Protein AF-A0A918DVA5-F1 (afdb_monomer)

pLDDT: mean 73.38, std 20.88, range [35.16, 95.56]

Organism: NCBI:txid2045107

Mean predicted aligned error: 17.47 Å

Nearest PDB structures (foldseek):
  6opm-assembly1_C  TM=5.217E-01  e=5.733E+00  Methanosarcina mazei

Structure (mmCIF, N/CA/C/O backbone):
data_AF-A0A918DVA5-F1
#
_entry.id   AF-A0A918DVA5-F1
#
loop_
_atom_site.group_PDB
_atom_site.id
_atom_site.type_symbol
_atom_site.label_atom_id
_atom_site.label_alt_id
_atom_site.label_comp_id
_atom_site.label_asym_id
_atom_site.label_entity_id
_atom_site.label_seq_id
_atom_site.pdbx_PDB_ins_code
_atom_site.Cartn_x
_atom_site.Cartn_y
_atom_site.Cartn_z
_atom_site.occupancy
_atom_site.B_iso_or_equiv
_atom_site.auth_seq_id
_atom_site.auth_comp_id
_atom_site.auth_asym_id
_atom_site.auth_atom_id
_atom_site.pdbx_PDB_model_num
ATOM 1 N N . MET A 1 1 ? 24.672 -4.400 91.105 1.00 39.88 1 MET A N 1
ATOM 2 C CA . MET A 1 1 ? 25.613 -4.575 89.976 1.00 39.88 1 MET A CA 1
ATOM 3 C C . MET A 1 1 ? 25.399 -3.419 89.006 1.00 39.88 1 MET A C 1
ATOM 5 O O . MET A 1 1 ? 24.265 -2.976 88.889 1.00 39.88 1 MET A O 1
ATOM 9 N N . SER A 1 2 ? 26.466 -2.919 88.382 1.00 35.88 2 SER A N 1
ATOM 10 C CA . SER A 1 2 ? 26.521 -1.681 87.568 1.00 35.88 2 SER A CA 1
ATOM 11 C C . SER A 1 2 ? 27.388 -1.924 86.314 1.00 35.88 2 SER A C 1
ATOM 13 O O . SER A 1 2 ? 28.020 -2.981 86.267 1.00 35.88 2 SER A O 1
ATOM 15 N N . PRO A 1 3 ? 27.623 -0.929 85.424 1.00 69.75 3 PRO A N 1
ATOM 16 C CA . PRO A 1 3 ? 26.742 0.113 84.878 1.00 69.75 3 PRO A CA 1
ATOM 17 C C . PRO A 1 3 ? 26.352 -0.349 83.438 1.00 69.75 3 PRO A C 1
ATOM 19 O O . PRO A 1 3 ? 25.743 -1.419 83.418 1.00 69.75 3 PRO A O 1
ATOM 22 N N . PRO A 1 4 ? 26.706 0.247 82.258 1.00 56.19 4 PRO A N 1
ATOM 23 C CA . PRO A 1 4 ? 27.008 1.644 81.841 1.00 56.19 4 PRO A CA 1
ATOM 24 C C . PRO A 1 4 ? 25.718 2.476 81.613 1.00 56.19 4 PRO A C 1
ATOM 26 O O . PRO A 1 4 ? 24.633 1.911 81.640 1.00 56.19 4 PRO A O 1
ATOM 29 N N . ASN A 1 5 ? 25.668 3.808 81.442 1.00 49.75 5 ASN A N 1
ATOM 30 C CA . ASN A 1 5 ? 26.626 4.930 81.332 1.00 49.75 5 ASN A CA 1
ATOM 31 C C . ASN A 1 5 ? 27.235 5.265 79.951 1.00 49.75 5 ASN A C 1
ATOM 33 O O . ASN A 1 5 ? 28.294 4.745 79.633 1.00 49.75 5 ASN A O 1
ATOM 37 N N . GLU A 1 6 ? 26.683 6.271 79.256 1.00 44.69 6 GLU A N 1
ATOM 38 C CA . GLU A 1 6 ? 27.450 7.465 78.839 1.00 44.69 6 GLU A CA 1
ATOM 39 C C . GLU A 1 6 ? 26.546 8.714 78.680 1.00 44.69 6 GLU A C 1
ATOM 41 O O . GLU A 1 6 ? 25.502 8.655 78.043 1.00 44.69 6 GLU A O 1
ATOM 46 N N . LYS A 1 7 ? 26.971 9.821 79.321 1.00 41.12 7 LYS A N 1
ATOM 47 C CA . LYS A 1 7 ? 27.119 11.216 78.816 1.00 41.12 7 LYS A CA 1
ATOM 48 C C . LYS A 1 7 ? 26.091 11.754 77.785 1.00 41.12 7 LYS A C 1
ATOM 50 O O . LYS A 1 7 ? 25.838 11.129 76.772 1.00 41.12 7 LYS A O 1
ATOM 55 N N . SER A 1 8 ? 25.614 13.002 77.845 1.00 38.41 8 SER A N 1
ATOM 56 C CA . SER A 1 8 ? 25.914 14.167 78.702 1.00 38.41 8 SER A CA 1
ATOM 57 C C . SER A 1 8 ? 24.923 15.305 78.375 1.00 38.41 8 SER A C 1
ATOM 59 O O . SER A 1 8 ? 24.440 15.372 77.249 1.00 38.41 8 SER A O 1
ATOM 61 N N . GLY A 1 9 ? 24.715 16.256 79.296 1.00 36.16 9 GLY A N 1
ATOM 62 C CA . GLY A 1 9 ? 24.303 17.623 78.936 1.00 36.16 9 GLY A CA 1
ATOM 63 C C . GLY A 1 9 ? 22.843 17.989 79.213 1.00 36.16 9 GLY A C 1
ATOM 64 O O . GLY A 1 9 ? 21.948 17.717 78.420 1.00 36.16 9 GLY A O 1
ATOM 65 N N . SER A 1 10 ? 22.620 18.699 80.318 1.00 41.50 10 SER A N 1
ATOM 66 C CA . SER A 1 10 ? 21.326 19.298 80.672 1.00 41.50 10 SER A CA 1
ATOM 67 C C . SER A 1 10 ? 21.194 20.751 80.191 1.00 41.50 10 SER A C 1
ATOM 69 O O . SER A 1 10 ? 22.190 21.458 80.078 1.00 41.50 10 SER A O 1
ATOM 71 N N . ARG A 1 11 ? 19.930 21.210 80.152 1.00 37.88 11 ARG A N 1
ATOM 72 C CA . ARG A 1 11 ? 19.420 22.596 80.306 1.00 37.88 11 ARG A CA 1
ATOM 73 C C . ARG A 1 11 ? 19.240 23.522 79.082 1.00 37.88 11 ARG A C 1
ATOM 75 O O . ARG A 1 11 ? 20.179 24.088 78.548 1.00 37.88 11 ARG A O 1
ATOM 82 N N . ALA A 1 12 ? 17.955 23.863 78.924 1.00 39.72 12 ALA A N 1
ATOM 83 C CA . ALA A 1 12 ? 17.388 25.221 78.993 1.00 39.72 12 ALA A CA 1
ATOM 84 C C . ALA A 1 12 ? 17.272 26.086 77.717 1.00 39.72 12 ALA A C 1
ATOM 86 O O . ALA A 1 12 ? 18.226 26.671 77.229 1.00 39.72 12 ALA A O 1
ATOM 87 N N . THR A 1 13 ? 16.006 26.266 77.320 1.00 47.16 13 THR A N 1
ATOM 88 C CA . THR A 1 13 ? 15.317 27.566 77.171 1.00 47.16 13 THR A CA 1
ATOM 89 C C . THR A 1 13 ? 16.029 28.700 76.411 1.00 47.16 13 THR A C 1
ATOM 91 O O . THR A 1 13 ? 16.878 29.390 76.965 1.00 47.16 13 THR A O 1
ATOM 94 N N . GLY A 1 14 ? 15.548 29.027 75.204 1.00 35.16 14 GLY A N 1
ATOM 95 C CA . GLY A 1 14 ? 15.946 30.243 74.478 1.00 35.16 14 GLY A CA 1
ATOM 96 C C . GLY A 1 14 ? 14.986 30.612 73.339 1.00 35.16 14 GLY A C 1
ATOM 97 O O . GLY A 1 14 ? 14.641 29.773 72.514 1.00 35.16 14 GLY A O 1
ATOM 98 N N . ASN A 1 15 ? 14.528 31.866 73.303 1.00 42.25 15 ASN A N 1
ATOM 99 C CA . ASN A 1 15 ? 13.572 32.389 72.317 1.00 42.25 15 ASN A CA 1
ATOM 100 C C . ASN A 1 15 ? 14.265 32.923 71.046 1.00 42.25 15 ASN A C 1
ATOM 102 O O . ASN A 1 15 ? 15.000 33.896 71.171 1.00 42.25 15 ASN A O 1
ATOM 106 N N . ARG A 1 16 ? 13.827 32.456 69.857 1.00 44.25 16 ARG A N 1
ATOM 107 C CA . ARG A 1 16 ? 13.766 33.208 68.566 1.00 44.25 16 ARG A CA 1
ATOM 108 C C . ARG A 1 16 ? 15.112 33.737 67.975 1.00 44.25 16 ARG A C 1
ATOM 110 O O . ARG A 1 16 ? 16.127 33.706 68.654 1.00 44.25 16 ARG A O 1
ATOM 117 N N . PRO A 1 17 ? 15.145 34.311 66.746 1.00 48.88 17 PRO A N 1
ATOM 118 C CA . PRO A 1 17 ? 14.305 34.095 65.556 1.00 48.88 17 PRO A CA 1
ATOM 119 C C . PRO A 1 17 ? 15.098 33.767 64.257 1.00 48.88 17 PRO A C 1
ATOM 121 O O . PRO A 1 17 ? 16.253 34.130 64.096 1.00 48.88 17 PRO A O 1
ATOM 124 N N . ASN A 1 18 ? 14.380 33.213 63.273 1.00 49.50 18 ASN A N 1
ATOM 125 C CA . ASN A 1 18 ? 14.546 33.418 61.822 1.00 49.50 18 ASN A CA 1
ATOM 126 C C . ASN A 1 18 ? 15.961 33.322 61.191 1.00 49.50 18 ASN A C 1
ATOM 128 O O . ASN A 1 18 ? 16.661 34.319 61.021 1.00 49.50 18 ASN A O 1
ATOM 132 N N . THR A 1 19 ? 16.298 32.147 60.655 1.00 46.25 19 THR A N 1
ATOM 133 C CA . THR A 1 19 ? 17.230 32.025 59.518 1.00 46.25 19 THR A CA 1
ATOM 134 C C . THR A 1 19 ? 16.711 30.951 58.565 1.00 46.25 19 THR A C 1
ATOM 136 O O . THR A 1 19 ? 16.528 29.799 58.950 1.00 46.25 19 THR A O 1
ATOM 139 N N . GLN A 1 20 ? 16.427 31.332 57.320 1.00 55.75 20 GLN A N 1
ATOM 140 C CA . GLN A 1 20 ? 16.070 30.387 56.265 1.00 55.75 20 GLN A CA 1
ATOM 141 C C . GLN A 1 20 ? 17.334 29.664 55.792 1.00 55.75 20 GLN A C 1
ATOM 143 O O . GLN A 1 20 ? 18.224 30.330 55.271 1.00 55.75 20 GLN A O 1
ATOM 148 N N . GLN A 1 21 ? 17.392 28.332 55.870 1.00 50.00 21 GLN A N 1
ATOM 149 C CA . GLN A 1 21 ? 18.179 27.528 54.925 1.00 50.00 21 GLN A CA 1
ATOM 150 C C . GLN A 1 21 ? 17.689 26.076 54.902 1.00 50.00 21 GLN A C 1
ATOM 152 O O . GLN A 1 21 ? 17.593 25.405 55.923 1.00 50.00 21 GLN A O 1
ATOM 157 N N . GLY A 1 22 ? 17.245 25.661 53.716 1.00 47.75 22 GLY A N 1
ATOM 158 C CA . GLY A 1 22 ? 16.262 24.601 53.542 1.00 47.75 22 GLY A CA 1
ATOM 159 C C . GLY A 1 22 ? 16.737 23.157 53.685 1.00 47.75 22 GLY A C 1
ATOM 160 O O . GLY A 1 22 ? 17.874 22.809 53.387 1.00 47.75 22 GLY A O 1
ATOM 161 N N . VAL A 1 23 ? 15.755 22.305 53.981 1.00 46.59 23 VAL A N 1
ATOM 162 C CA . VAL A 1 23 ? 15.714 20.898 53.569 1.00 46.59 23 VAL A CA 1
ATOM 163 C C . VAL A 1 23 ? 14.332 20.658 52.966 1.00 46.59 23 VAL A C 1
ATOM 165 O O . VAL A 1 23 ? 13.378 20.304 53.652 1.00 46.59 23 VAL A O 1
ATOM 168 N N . ASN A 1 24 ? 14.202 20.928 51.669 1.00 46.69 24 ASN A N 1
ATOM 169 C CA . ASN A 1 24 ? 12.999 20.598 50.909 1.00 46.69 24 ASN A CA 1
ATOM 170 C C . ASN A 1 24 ? 13.147 19.159 50.384 1.00 46.69 24 ASN A C 1
ATOM 172 O O . ASN A 1 24 ? 13.253 18.946 49.177 1.00 46.69 24 ASN A O 1
ATOM 176 N N . ASP A 1 25 ? 13.183 18.177 51.294 1.00 49.78 25 ASP A N 1
ATOM 177 C CA . ASP A 1 25 ? 13.157 16.745 50.951 1.00 49.78 25 ASP A CA 1
ATOM 178 C C . ASP A 1 25 ? 11.745 16.331 50.510 1.00 49.78 25 ASP A C 1
ATOM 180 O O . ASP A 1 25 ? 11.053 15.495 51.093 1.00 49.78 25 ASP A O 1
ATOM 184 N N . THR A 1 26 ? 11.305 16.942 49.411 1.00 52.91 26 THR A N 1
ATOM 185 C CA . THR A 1 26 ? 10.249 16.379 48.583 1.00 52.91 26 THR A CA 1
ATOM 186 C C . THR A 1 26 ? 10.824 15.132 47.934 1.00 52.91 26 THR A C 1
ATOM 188 O O . THR A 1 26 ? 11.561 15.217 46.951 1.00 52.91 26 THR A O 1
ATOM 191 N N . LEU A 1 27 ? 10.481 13.973 48.507 1.00 55.06 27 LEU A N 1
ATOM 192 C CA . LEU A 1 27 ? 10.701 12.644 47.939 1.00 55.06 27 LEU A CA 1
ATOM 193 C C . LEU A 1 27 ? 10.322 12.648 46.453 1.00 55.06 27 LEU A C 1
ATOM 195 O O . LEU A 1 27 ? 9.154 12.508 46.084 1.00 55.06 27 LEU A O 1
ATOM 199 N N . LYS A 1 28 ? 11.328 12.818 45.589 1.00 53.03 28 LYS A N 1
ATOM 200 C CA . LYS A 1 28 ? 11.176 12.712 44.141 1.00 53.03 28 LYS A CA 1
ATOM 201 C C . LYS A 1 28 ? 10.954 11.246 43.812 1.00 53.03 28 LYS A C 1
ATOM 203 O O . LYS A 1 28 ? 11.900 10.518 43.519 1.00 53.03 28 LYS A O 1
ATOM 208 N N . VAL A 1 29 ? 9.689 10.833 43.851 1.00 59.03 29 VAL A N 1
ATOM 209 C CA . VAL A 1 29 ? 9.225 9.615 43.190 1.00 59.03 29 VAL A CA 1
ATOM 210 C C . VAL A 1 29 ? 9.692 9.720 41.743 1.00 59.03 29 VAL A C 1
ATOM 212 O O . VAL A 1 29 ? 9.193 10.550 40.981 1.00 59.03 29 VAL A O 1
ATOM 215 N N . GLN A 1 30 ? 10.712 8.939 41.383 1.00 58.41 30 GLN A N 1
ATOM 216 C CA . GLN A 1 30 ? 11.148 8.875 39.996 1.00 58.41 30 GLN A CA 1
ATOM 217 C C . GLN A 1 30 ? 9.956 8.369 39.180 1.00 58.41 30 GLN A C 1
ATOM 219 O O . GLN A 1 30 ? 9.385 7.342 39.560 1.00 58.41 30 GLN A O 1
ATOM 224 N N . PRO A 1 31 ? 9.562 9.047 38.086 1.00 57.25 31 PRO A N 1
ATOM 225 C CA . PRO A 1 31 ? 8.546 8.508 37.202 1.00 57.25 31 PRO A CA 1
ATOM 226 C C . PRO A 1 31 ? 9.093 7.197 36.650 1.00 57.25 31 PRO A C 1
ATOM 228 O O . PRO A 1 31 ? 10.033 7.191 35.853 1.00 57.25 31 PRO A O 1
ATOM 231 N N . THR A 1 32 ? 8.541 6.081 37.124 1.00 62.62 32 THR A N 1
ATOM 232 C CA . THR A 1 32 ? 8.891 4.761 36.614 1.00 62.62 32 THR A CA 1
ATOM 233 C C . THR A 1 32 ? 8.597 4.791 35.117 1.00 62.62 32 THR A C 1
ATOM 235 O O . THR A 1 32 ? 7.475 5.140 34.743 1.00 62.62 32 THR A O 1
ATOM 238 N N . PRO A 1 33 ? 9.573 4.516 34.234 1.00 58.72 33 PRO A N 1
ATOM 239 C CA . PRO A 1 33 ? 9.293 4.481 32.813 1.00 58.72 33 PRO A CA 1
ATOM 240 C C . PRO A 1 33 ? 8.411 3.262 32.555 1.00 58.72 33 PRO A C 1
ATOM 242 O O . PRO A 1 33 ? 8.920 2.147 32.440 1.00 58.72 33 PRO A O 1
ATOM 245 N N . ASP A 1 34 ? 7.095 3.487 32.490 1.00 56.84 34 ASP A N 1
ATOM 246 C CA . ASP A 1 34 ? 6.117 2.464 32.132 1.00 56.84 34 ASP A CA 1
ATOM 247 C C . ASP A 1 34 ? 6.628 1.703 30.911 1.00 56.84 34 ASP A C 1
ATOM 249 O O . ASP A 1 34 ? 6.975 2.296 29.878 1.00 56.84 34 ASP A O 1
ATOM 253 N N . ALA A 1 35 ? 6.704 0.378 31.041 1.00 54.38 35 ALA A N 1
ATOM 254 C CA . ALA A 1 35 ? 7.176 -0.472 29.968 1.00 54.38 35 ALA A CA 1
ATOM 255 C C . ALA A 1 35 ? 6.305 -0.213 28.731 1.00 54.38 35 ALA A C 1
ATOM 257 O O . ALA A 1 35 ? 5.116 -0.539 28.718 1.00 54.38 35 ALA A O 1
ATOM 258 N N . ARG A 1 36 ? 6.906 0.355 27.672 1.00 57.72 36 ARG A N 1
ATOM 259 C CA . ARG A 1 36 ? 6.244 0.838 26.435 1.00 57.72 36 ARG A CA 1
ATOM 260 C C . ARG A 1 36 ? 5.556 -0.261 25.599 1.00 57.72 36 ARG A C 1
ATOM 262 O O . ARG A 1 36 ? 5.264 -0.058 24.423 1.00 57.72 36 ARG A O 1
ATOM 269 N N . HIS A 1 37 ? 5.347 -1.436 26.180 1.00 52.66 37 HIS A N 1
ATOM 270 C CA . HIS A 1 37 ? 5.039 -2.693 25.514 1.00 52.66 37 HIS A CA 1
ATOM 271 C C . HIS A 1 37 ? 3.754 -3.364 26.026 1.00 52.66 37 HIS A C 1
ATOM 273 O O . HIS A 1 37 ? 3.343 -4.367 25.450 1.00 52.66 37 HIS A O 1
ATOM 279 N N . ALA A 1 38 ? 3.077 -2.806 27.037 1.00 50.78 38 ALA A N 1
ATOM 280 C CA . ALA A 1 38 ? 1.779 -3.301 27.498 1.00 50.78 38 ALA A CA 1
ATOM 281 C C . ALA A 1 38 ? 0.595 -2.539 26.857 1.00 50.78 38 ALA A C 1
ATOM 283 O O . ALA A 1 38 ? 0.502 -1.315 26.925 1.00 50.78 38 ALA A O 1
ATOM 284 N N . ASN A 1 39 ? -0.354 -3.288 26.285 1.00 46.25 39 ASN A N 1
ATOM 285 C CA . ASN A 1 39 ? -1.749 -2.882 26.034 1.00 46.25 39 ASN A CA 1
ATOM 286 C C . ASN A 1 39 ? -2.052 -1.757 25.016 1.00 46.25 39 ASN A C 1
ATOM 288 O O . ASN A 1 39 ? -3.077 -1.086 25.135 1.00 46.25 39 ASN A O 1
ATOM 292 N N . ARG A 1 40 ? -1.257 -1.590 23.946 1.00 50.97 40 ARG A N 1
ATOM 293 C CA . ARG A 1 40 ? -1.682 -0.820 22.746 1.00 50.97 40 ARG A CA 1
ATOM 294 C C . ARG A 1 40 ? -1.478 -1.549 21.412 1.00 50.97 40 ARG A C 1
ATOM 296 O O . ARG A 1 40 ? -1.081 -0.943 20.420 1.00 50.97 40 ARG A O 1
ATOM 303 N N . GLN A 1 41 ? -1.842 -2.832 21.349 1.00 52.09 41 GLN A N 1
ATOM 304 C CA . GLN A 1 41 ? -2.178 -3.481 20.072 1.00 52.09 41 GLN A CA 1
ATOM 305 C C . GLN A 1 41 ? -3.529 -2.960 19.548 1.00 52.09 41 GLN A C 1
ATOM 307 O O . GLN A 1 41 ? -4.522 -3.678 19.483 1.00 52.09 41 GLN A O 1
ATOM 312 N N . THR A 1 42 ? -3.570 -1.691 19.136 1.00 58.16 42 THR A N 1
ATOM 313 C CA . THR A 1 42 ? -4.605 -1.218 18.212 1.00 58.16 42 THR A CA 1
ATOM 314 C C . THR A 1 42 ? -4.262 -1.765 16.831 1.00 58.16 42 THR A C 1
ATOM 316 O O . THR A 1 42 ? -3.600 -1.088 16.041 1.00 58.16 42 THR A O 1
ATOM 319 N N . SER A 1 43 ? -4.648 -3.017 16.574 1.00 77.81 43 SER A N 1
ATOM 320 C CA . SER A 1 43 ? -4.518 -3.638 15.258 1.00 77.81 43 SER A CA 1
ATOM 321 C C . SER A 1 43 ? -5.248 -2.774 14.234 1.00 77.81 43 SER A C 1
ATOM 323 O O . SER A 1 43 ? -6.457 -2.544 14.312 1.00 77.81 43 SER A O 1
ATOM 325 N N . LEU A 1 44 ? -4.489 -2.220 13.290 1.00 87.38 44 LEU A N 1
ATOM 326 C CA . LEU A 1 44 ? -5.076 -1.447 12.210 1.00 87.38 44 LEU A CA 1
ATOM 327 C C . LEU A 1 44 ? -5.870 -2.398 11.302 1.00 87.38 44 LEU A C 1
ATOM 329 O O . LEU A 1 44 ? -5.430 -3.527 11.078 1.00 87.38 44 LEU A O 1
ATOM 333 N N . PRO A 1 45 ? -7.019 -1.972 10.747 1.00 90.25 45 PRO A N 1
ATOM 334 C CA . PRO A 1 45 ? -7.760 -2.813 9.819 1.00 90.25 45 PRO A CA 1
ATOM 335 C C . PRO A 1 45 ? -6.880 -3.136 8.608 1.00 90.25 45 PRO A C 1
ATOM 337 O O . PRO A 1 45 ? -6.283 -2.238 8.005 1.00 90.25 45 PRO A O 1
ATOM 340 N N . ILE A 1 46 ? -6.802 -4.421 8.270 1.00 92.44 46 ILE A N 1
ATOM 341 C CA . ILE A 1 46 ? -6.028 -4.919 7.135 1.00 92.44 46 ILE A CA 1
ATOM 342 C C . ILE A 1 46 ? -6.877 -4.764 5.870 1.00 92.44 46 ILE A C 1
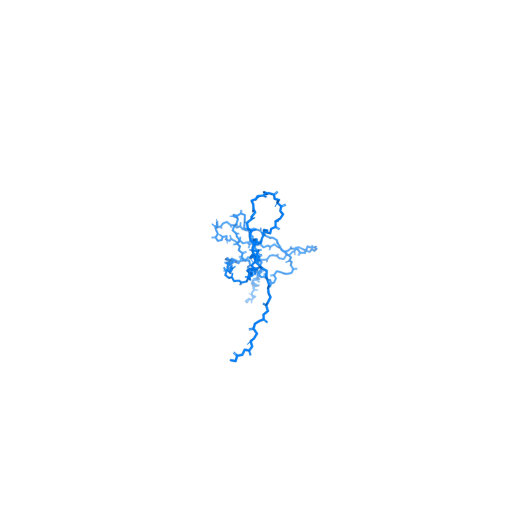ATOM 344 O O . ILE A 1 46 ? -8.004 -5.250 5.801 1.00 92.44 46 ILE A O 1
ATOM 348 N N . VAL A 1 47 ? -6.341 -4.071 4.868 1.00 93.19 47 VAL A N 1
ATOM 349 C CA . VAL A 1 47 ? -7.042 -3.697 3.635 1.00 93.19 47 VAL A CA 1
ATOM 350 C C . VAL A 1 47 ? -6.237 -4.182 2.421 1.00 93.19 47 VAL A C 1
ATOM 352 O O . VAL A 1 47 ? -5.048 -3.873 2.310 1.00 93.19 47 VAL A O 1
ATOM 355 N N . PRO A 1 48 ? -6.837 -4.928 1.478 1.00 92.62 48 PRO A N 1
ATOM 356 C CA . PRO A 1 48 ? -6.142 -5.348 0.267 1.00 92.62 48 PRO A CA 1
ATOM 357 C C . PRO A 1 48 ? -5.874 -4.147 -0.653 1.00 92.62 48 PRO A C 1
ATOM 359 O O . PRO A 1 48 ? -6.746 -3.305 -0.872 1.00 92.62 48 PRO A O 1
ATOM 362 N N . ALA A 1 49 ? -4.671 -4.079 -1.226 1.00 93.25 49 ALA A N 1
ATOM 363 C CA . ALA A 1 49 ? -4.271 -3.033 -2.164 1.00 93.25 49 ALA A CA 1
ATOM 364 C C . ALA A 1 49 ? -3.722 -3.623 -3.465 1.00 93.25 49 ALA A C 1
ATOM 366 O O . ALA A 1 49 ? -2.796 -4.433 -3.457 1.00 93.25 49 ALA A O 1
ATOM 367 N N . LEU A 1 50 ? -4.247 -3.159 -4.596 1.00 93.62 50 LEU A N 1
ATOM 368 C CA . LEU A 1 50 ? -3.717 -3.472 -5.916 1.00 93.62 50 LEU A CA 1
ATOM 369 C C . LEU A 1 50 ? -2.346 -2.832 -6.099 1.00 93.62 50 LEU A C 1
ATOM 371 O O . LEU A 1 50 ? -2.225 -1.607 -6.117 1.00 93.62 50 LEU A O 1
ATOM 375 N N . ALA A 1 51 ? -1.331 -3.671 -6.263 1.00 93.31 51 ALA A N 1
ATOM 376 C CA . ALA A 1 51 ? 0.047 -3.262 -6.455 1.00 93.31 51 ALA A CA 1
ATOM 377 C C . ALA A 1 51 ? 0.417 -3.251 -7.943 1.00 93.31 51 ALA A C 1
ATOM 379 O O . ALA A 1 51 ? 0.42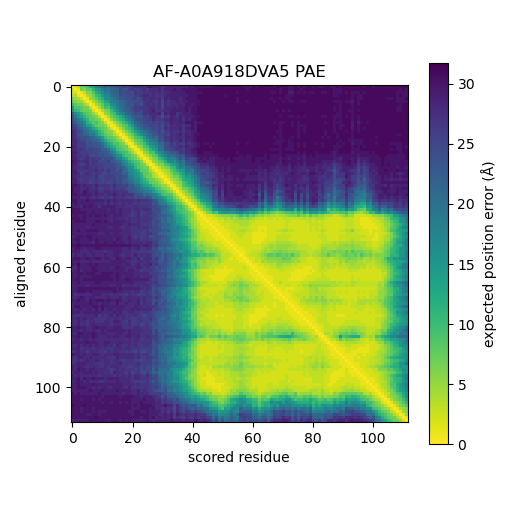0 -4.288 -8.611 1.00 93.31 51 ALA A O 1
ATOM 380 N N . PHE A 1 52 ? 0.765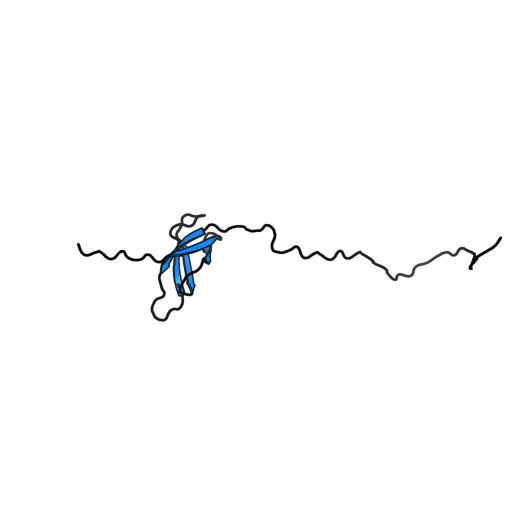 -2.068 -8.446 1.00 92.12 52 PHE A N 1
ATOM 381 C CA . PHE A 1 52 ? 1.273 -1.850 -9.795 1.00 92.12 52 PHE A CA 1
ATOM 382 C C . PHE A 1 52 ? 2.781 -1.566 -9.723 1.00 92.12 52 PHE A C 1
ATOM 384 O O . PHE A 1 52 ? 3.195 -0.701 -8.937 1.00 92.12 52 PHE A O 1
ATOM 391 N N . PRO A 1 53 ? 3.608 -2.271 -10.515 1.00 91.81 53 PRO A N 1
ATOM 392 C CA . PRO A 1 53 ? 5.047 -2.050 -10.526 1.00 91.81 53 PRO A CA 1
ATOM 393 C C . PRO A 1 53 ? 5.399 -0.631 -11.007 1.00 91.81 53 PRO A C 1
ATOM 395 O O . PRO A 1 53 ? 4.624 -0.025 -11.754 1.00 91.81 53 PRO A O 1
ATOM 398 N N . PRO A 1 54 ? 6.565 -0.094 -10.604 1.00 93.25 54 PRO A N 1
ATOM 399 C CA . PRO A 1 54 ? 7.113 1.122 -11.193 1.00 93.25 54 PRO A CA 1
ATOM 400 C C . PRO A 1 54 ? 7.290 0.982 -12.710 1.00 93.25 54 PRO A C 1
ATOM 402 O O . PRO A 1 54 ? 7.587 -0.101 -13.218 1.00 93.25 54 PRO A O 1
ATOM 405 N N . ALA A 1 55 ? 7.184 2.104 -13.425 1.00 89.31 55 ALA A N 1
ATOM 406 C CA . ALA A 1 55 ? 7.702 2.200 -14.787 1.00 89.31 55 ALA A CA 1
ATOM 407 C C . ALA A 1 55 ? 9.244 2.060 -14.789 1.00 89.31 55 ALA A C 1
ATOM 409 O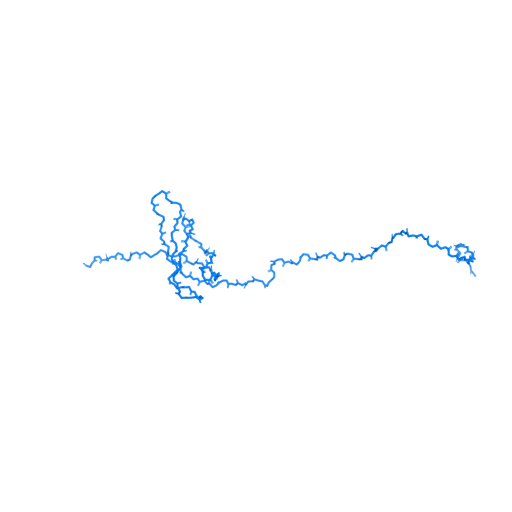 O . ALA A 1 55 ? 9.875 2.337 -13.761 1.00 89.31 55 ALA A O 1
ATOM 410 N N . PRO A 1 56 ? 9.873 1.666 -15.914 1.00 89.81 56 PRO A N 1
ATOM 411 C CA . PRO A 1 56 ? 11.330 1.596 -16.025 1.00 89.81 56 PRO A CA 1
ATOM 412 C C . PRO A 1 56 ? 12.012 2.886 -15.544 1.00 89.81 56 PRO A C 1
ATOM 414 O O . PRO A 1 56 ? 11.574 3.988 -15.865 1.00 89.81 56 PRO A O 1
ATOM 417 N N . GLY A 1 57 ? 13.063 2.746 -14.732 1.00 89.75 57 GLY A N 1
ATOM 418 C CA . GLY A 1 57 ? 13.779 3.868 -14.108 1.00 89.75 57 GLY A CA 1
ATOM 419 C C . GLY A 1 57 ? 13.192 4.382 -12.782 1.00 89.75 57 GLY A C 1
ATOM 420 O O . GLY A 1 57 ? 13.887 5.092 -12.056 1.00 89.75 57 GLY A O 1
ATOM 421 N N . LEU A 1 58 ? 11.967 4.000 -12.398 1.00 91.44 58 LEU A N 1
ATOM 422 C CA . LEU A 1 58 ? 11.364 4.400 -11.119 1.00 91.44 58 LEU A CA 1
ATOM 423 C C . LEU A 1 58 ? 11.574 3.349 -10.015 1.00 91.44 58 LEU A C 1
ATOM 425 O O . LEU A 1 58 ? 11.546 2.144 -10.251 1.00 91.44 58 LEU A O 1
ATOM 429 N N . LYS A 1 59 ? 11.734 3.813 -8.767 1.00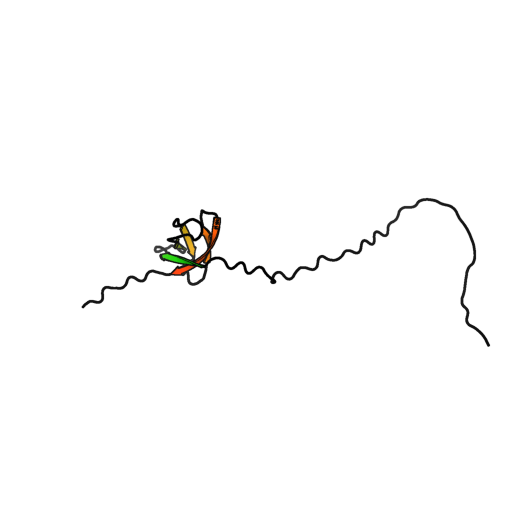 91.50 59 LYS A N 1
ATOM 430 C CA . LYS A 1 59 ? 11.901 2.954 -7.571 1.00 91.50 59 LYS A CA 1
ATOM 431 C C . LYS A 1 59 ? 10.611 2.738 -6.765 1.00 91.50 59 LYS A C 1
ATOM 433 O O . LYS A 1 59 ? 10.609 1.958 -5.813 1.00 91.50 59 LYS A O 1
ATOM 438 N N . GLN A 1 60 ? 9.527 3.443 -7.099 1.00 94.00 60 GLN A N 1
ATOM 439 C CA . GLN A 1 60 ? 8.267 3.414 -6.349 1.00 94.00 60 GLN A CA 1
ATOM 440 C C . GLN A 1 60 ? 7.122 2.832 -7.178 1.00 94.00 60 GLN A C 1
ATOM 442 O O . GLN A 1 60 ? 6.820 3.327 -8.262 1.00 94.00 60 GLN A O 1
ATOM 447 N N . GLY A 1 61 ? 6.465 1.810 -6.633 1.00 91.19 61 GLY A N 1
ATOM 448 C CA . GLY A 1 61 ? 5.219 1.280 -7.171 1.00 91.19 61 GLY A CA 1
ATOM 449 C C . GLY A 1 61 ? 4.005 2.092 -6.722 1.00 91.19 61 GLY A C 1
ATOM 450 O O . GLY A 1 61 ? 4.041 2.836 -5.734 1.00 91.19 61 GLY A O 1
ATOM 451 N N . LEU A 1 62 ? 2.912 1.907 -7.454 1.00 94.00 62 LEU A N 1
ATOM 452 C CA . LEU A 1 62 ? 1.605 2.481 -7.166 1.00 94.00 62 LEU A CA 1
ATOM 453 C C . LEU A 1 62 ? 0.751 1.438 -6.435 1.00 94.00 62 LEU A C 1
ATOM 455 O O . LEU A 1 62 ? 0.644 0.300 -6.884 1.00 94.00 62 LEU A O 1
ATOM 459 N N . LEU A 1 63 ? 0.116 1.838 -5.335 1.00 94.38 63 LEU A N 1
ATOM 460 C CA . LEU A 1 63 ? -0.849 1.020 -4.604 1.00 94.38 63 LEU A CA 1
ATOM 461 C C . LEU A 1 63 ? -2.234 1.667 -4.684 1.00 94.38 63 LEU A C 1
ATOM 463 O O . LEU A 1 63 ? -2.389 2.833 -4.312 1.00 94.38 63 LEU A O 1
ATOM 467 N N . LEU A 1 64 ? -3.240 0.917 -5.135 1.00 94.00 64 LEU A N 1
ATOM 468 C CA . LEU A 1 64 ? -4.639 1.350 -5.149 1.00 94.00 64 LEU A CA 1
ATOM 469 C C . LEU A 1 64 ? -5.472 0.518 -4.171 1.00 94.00 64 LEU A C 1
ATOM 471 O O . LEU A 1 64 ? -5.534 -0.704 -4.266 1.00 94.00 64 LEU A O 1
ATOM 475 N N . VAL A 1 65 ? -6.136 1.201 -3.247 1.00 94.25 65 VAL A N 1
ATOM 476 C CA . VAL A 1 65 ? -7.184 0.653 -2.385 1.00 94.25 65 VAL A CA 1
ATOM 477 C C . VAL A 1 65 ? -8.512 0.921 -3.081 1.00 94.25 65 VAL A C 1
ATOM 479 O O . VAL A 1 65 ? -8.858 2.085 -3.276 1.00 94.25 65 VAL A O 1
ATOM 482 N N . GLU A 1 66 ? -9.237 -0.129 -3.467 1.00 89.88 66 GLU A N 1
ATOM 483 C CA . GLU A 1 66 ? -10.522 0.006 -4.175 1.00 89.88 66 GLU A CA 1
ATOM 484 C C . GLU A 1 66 ? -11.638 0.500 -3.234 1.00 89.88 66 GLU A C 1
ATOM 486 O O . GLU A 1 66 ? -12.408 1.373 -3.622 1.00 89.88 66 GLU A O 1
ATOM 491 N N . SER A 1 67 ? -11.671 0.023 -1.982 1.00 89.25 67 SER A N 1
ATOM 492 C CA . SER A 1 67 ? -12.646 0.431 -0.960 1.00 89.25 67 SER A CA 1
ATOM 493 C C . SER A 1 67 ? -11.961 0.737 0.372 1.00 89.25 67 SER A C 1
ATOM 495 O O . SER A 1 67 ? -11.261 -0.107 0.937 1.00 89.25 67 SER A O 1
ATOM 497 N N . CYS A 1 68 ? -12.134 1.959 0.882 1.00 91.75 68 CYS A N 1
ATOM 498 C CA . CYS A 1 68 ? -11.646 2.337 2.207 1.00 91.75 68 CYS A CA 1
ATOM 499 C C . CYS A 1 68 ? -12.653 1.936 3.302 1.00 91.75 68 CYS A C 1
ATOM 501 O O . CYS A 1 68 ? -13.803 2.372 3.226 1.00 91.75 68 CYS A O 1
ATOM 503 N N . PRO A 1 69 ? -12.237 1.251 4.389 1.00 89.19 69 PRO A N 1
ATOM 504 C CA . PRO A 1 69 ? -13.154 0.772 5.432 1.00 89.19 69 PRO A CA 1
ATOM 505 C C . PRO A 1 69 ? -13.894 1.876 6.209 1.00 89.19 69 PRO A C 1
ATOM 507 O O . PRO A 1 69 ? -14.844 1.572 6.918 1.00 89.19 69 PRO A O 1
ATOM 510 N N . ARG A 1 70 ? -13.476 3.148 6.103 1.00 92.00 70 ARG A N 1
ATOM 511 C CA . ARG A 1 70 ? -14.154 4.283 6.761 1.00 92.00 70 ARG A CA 1
ATOM 512 C C . ARG A 1 70 ? -15.103 5.055 5.847 1.00 92.00 70 ARG A C 1
ATOM 514 O O . ARG A 1 70 ? -16.099 5.578 6.329 1.00 92.00 70 ARG A O 1
ATOM 521 N N . CYS A 1 71 ? -14.760 5.222 4.571 1.00 92.00 71 CYS A N 1
ATOM 522 C CA . CYS A 1 71 ? -15.478 6.144 3.686 1.00 92.00 71 CYS A CA 1
ATOM 523 C C . CYS A 1 71 ? -15.929 5.533 2.355 1.00 92.00 71 CYS A C 1
ATOM 525 O O . CYS A 1 71 ? -16.524 6.248 1.560 1.00 92.00 71 CYS A O 1
ATOM 527 N N . GLY A 1 72 ? -15.627 4.261 2.072 1.00 91.25 72 GLY A N 1
ATOM 528 C CA . GLY A 1 72 ? -15.986 3.572 0.825 1.00 91.25 72 GLY A CA 1
ATOM 529 C C . GLY A 1 72 ? -15.211 4.022 -0.422 1.00 91.25 72 GLY A C 1
ATOM 530 O O . GLY A 1 72 ? -15.024 3.230 -1.338 1.00 91.25 72 GLY A O 1
ATOM 531 N N . TRP A 1 73 ? -14.698 5.255 -0.456 1.00 92.75 73 TRP A N 1
ATOM 532 C CA . TRP A 1 73 ? -13.958 5.794 -1.598 1.00 92.75 73 TRP A CA 1
ATOM 533 C C . TRP A 1 73 ? -12.596 5.124 -1.811 1.00 92.75 73 TRP A C 1
ATOM 535 O O . TRP A 1 73 ? -11.903 4.739 -0.863 1.00 92.75 73 TRP A O 1
ATOM 545 N N . TRP A 1 74 ? -12.174 5.083 -3.075 1.00 93.44 74 TRP A N 1
ATOM 546 C CA . TRP A 1 74 ? -10.857 4.602 -3.477 1.00 93.44 74 TRP A CA 1
ATOM 547 C C . TRP A 1 74 ? -9.728 5.510 -2.963 1.00 93.44 74 TRP A C 1
ATOM 549 O O . TRP A 1 74 ? -9.863 6.735 -2.851 1.00 93.44 74 TRP A O 1
ATOM 559 N N . HIS A 1 75 ? -8.574 4.914 -2.665 1.00 95.31 75 HIS A N 1
ATOM 560 C CA . HIS A 1 75 ? -7.385 5.632 -2.206 1.00 95.31 75 HIS A CA 1
ATOM 561 C C . HIS A 1 75 ? -6.128 5.198 -2.962 1.00 95.31 75 HIS A C 1
ATOM 563 O O . HIS A 1 75 ? -5.906 4.020 -3.225 1.00 95.31 75 HIS A O 1
ATOM 569 N N . ARG A 1 76 ? -5.277 6.177 -3.281 1.00 95.12 76 ARG A N 1
ATOM 570 C CA . ARG A 1 76 ? -4.003 5.998 -3.983 1.00 95.12 76 ARG A CA 1
ATOM 571 C C . ARG A 1 76 ? -2.835 6.242 -3.032 1.00 95.12 76 ARG A C 1
ATOM 573 O O . ARG A 1 76 ? -2.784 7.291 -2.396 1.00 95.12 76 ARG A O 1
ATOM 580 N N . HIS A 1 77 ? -1.872 5.324 -3.023 1.00 95.56 77 HIS A N 1
ATOM 581 C CA . HIS A 1 77 ? -0.613 5.423 -2.281 1.00 95.56 77 HIS A CA 1
ATOM 582 C C . HIS A 1 77 ? 0.584 5.105 -3.179 1.00 95.56 77 HIS A C 1
ATOM 584 O O . HIS A 1 77 ? 0.443 4.480 -4.229 1.00 95.56 77 HIS A O 1
ATOM 590 N N . THR A 1 78 ? 1.778 5.490 -2.734 1.00 94.69 78 THR A N 1
ATOM 591 C CA . THR A 1 78 ? 3.053 5.033 -3.302 1.00 94.69 78 THR A CA 1
ATOM 592 C C . THR A 1 78 ? 3.935 4.407 -2.222 1.00 94.69 78 THR A C 1
ATOM 594 O O . THR A 1 78 ? 3.808 4.699 -1.022 1.00 94.69 78 THR A O 1
ATOM 597 N N . SER A 1 79 ? 4.819 3.507 -2.640 1.00 93.56 79 SER A N 1
ATOM 598 C CA . SER A 1 79 ? 5.795 2.830 -1.778 1.00 93.56 79 SER A CA 1
ATOM 599 C C . SER A 1 79 ? 6.955 2.287 -2.607 1.00 93.56 79 SER A C 1
ATOM 601 O O . SER A 1 79 ? 6.805 2.055 -3.805 1.00 93.56 79 SER A O 1
ATOM 603 N N . GLY A 1 80 ? 8.105 2.050 -1.971 1.00 92.88 80 GLY A N 1
ATOM 604 C CA . GLY A 1 80 ? 9.235 1.379 -2.621 1.00 92.88 80 GLY A CA 1
ATOM 605 C C . GLY A 1 80 ? 8.842 0.003 -3.169 1.00 92.88 80 GLY A C 1
ATOM 606 O O . GLY A 1 80 ? 8.020 -0.693 -2.573 1.00 92.88 80 GLY A O 1
ATOM 607 N N . TRP A 1 81 ? 9.407 -0.364 -4.317 1.00 91.31 81 TRP A N 1
ATOM 608 C CA . TRP A 1 81 ? 9.207 -1.666 -4.952 1.00 91.31 81 TRP A CA 1
ATOM 609 C C . TRP A 1 81 ? 10.430 -2.577 -4.728 1.00 91.31 81 TRP A C 1
ATOM 611 O O . TRP A 1 81 ? 11.549 -2.066 -4.780 1.00 91.31 81 TRP A O 1
ATOM 621 N N . PRO A 1 82 ? 10.267 -3.900 -4.522 1.00 88.06 82 PRO A N 1
ATOM 622 C CA . PRO A 1 82 ? 9.016 -4.658 -4.466 1.00 88.06 82 PRO A CA 1
ATOM 623 C C . PRO A 1 82 ? 8.269 -4.504 -3.132 1.00 88.06 82 PRO A C 1
ATOM 625 O O . PRO A 1 82 ? 8.859 -4.429 -2.055 1.00 88.06 82 PRO A O 1
ATOM 628 N N . THR A 1 83 ? 6.939 -4.490 -3.205 1.00 83.06 83 THR A N 1
ATOM 629 C CA . THR A 1 83 ? 6.049 -4.308 -2.047 1.00 83.06 83 THR A CA 1
ATOM 630 C C . THR A 1 83 ? 5.740 -5.648 -1.371 1.00 83.06 83 THR A C 1
ATOM 632 O O . THR A 1 83 ? 4.612 -6.111 -1.360 1.00 83.06 83 THR A O 1
ATOM 635 N N . ASN A 1 84 ? 6.757 -6.300 -0.801 1.00 78.00 84 ASN A N 1
ATOM 636 C CA . ASN A 1 84 ? 6.636 -7.662 -0.247 1.00 78.00 84 ASN A CA 1
ATOM 637 C C . ASN A 1 84 ? 6.240 -7.711 1.247 1.00 78.00 84 ASN A C 1
ATOM 639 O O . ASN A 1 84 ? 6.471 -8.719 1.911 1.00 78.00 84 ASN A O 1
ATOM 643 N N . LYS A 1 85 ? 5.724 -6.615 1.815 1.00 86.00 85 LYS A N 1
ATOM 644 C CA . LYS A 1 85 ? 5.422 -6.473 3.252 1.00 86.00 85 LYS A CA 1
ATOM 645 C C . LYS A 1 85 ? 4.085 -5.759 3.454 1.00 86.00 85 LYS A C 1
ATOM 647 O O . LYS A 1 85 ? 3.652 -5.020 2.571 1.00 86.00 85 LYS A O 1
ATOM 652 N N . LEU A 1 86 ? 3.481 -5.937 4.631 1.00 91.25 86 LEU A N 1
ATOM 653 C CA . LEU A 1 86 ? 2.392 -5.080 5.108 1.00 91.25 86 LEU A CA 1
ATOM 654 C C . LEU A 1 86 ? 2.866 -3.621 5.168 1.00 91.25 86 LEU A C 1
ATOM 656 O O . LEU A 1 86 ? 3.996 -3.344 5.575 1.00 91.25 86 LEU A O 1
ATOM 660 N N . LEU A 1 87 ? 2.011 -2.688 4.746 1.00 92.69 87 LEU A N 1
ATOM 661 C CA . LEU A 1 87 ? 2.340 -1.262 4.689 1.00 92.69 87 LEU A CA 1
ATOM 662 C C . LEU A 1 87 ? 1.293 -0.434 5.432 1.00 92.69 87 LEU A C 1
ATOM 664 O O . LEU A 1 87 ? 0.201 -0.200 4.916 1.00 92.69 87 LEU A O 1
ATOM 668 N N . SER A 1 88 ? 1.641 0.063 6.617 1.00 93.69 88 SER A N 1
ATOM 669 C CA . SER A 1 88 ? 0.806 1.005 7.364 1.00 93.69 88 SER A CA 1
ATOM 670 C C . SER A 1 88 ? 0.665 2.316 6.578 1.00 93.69 88 SER A C 1
ATOM 672 O O . SER A 1 88 ? 1.652 2.987 6.263 1.00 93.69 88 SER A O 1
ATOM 674 N N . LYS A 1 89 ? -0.569 2.683 6.228 1.00 93.75 89 LYS A N 1
ATOM 675 C CA . LYS A 1 89 ? -0.908 3.892 5.464 1.00 93.75 89 LYS A CA 1
ATOM 676 C C . LYS A 1 89 ? -2.129 4.582 6.074 1.00 93.75 89 LYS A C 1
ATOM 678 O O . LYS A 1 89 ? -2.848 4.014 6.892 1.00 93.75 89 LYS A O 1
ATOM 683 N N . ARG A 1 90 ? -2.363 5.834 5.670 1.00 94.50 90 ARG A N 1
ATOM 684 C CA . ARG A 1 90 ? -3.528 6.627 6.079 1.00 94.50 90 ARG A CA 1
ATOM 685 C C . ARG A 1 90 ? -4.275 7.133 4.849 1.00 94.50 90 ARG A C 1
ATOM 687 O O . ARG A 1 90 ? -3.672 7.754 3.980 1.00 94.50 90 ARG A O 1
ATOM 694 N N . GLY A 1 91 ? -5.572 6.851 4.766 1.00 92.50 91 GLY A N 1
ATOM 695 C CA . GLY A 1 91 ? -6.439 7.335 3.691 1.00 92.50 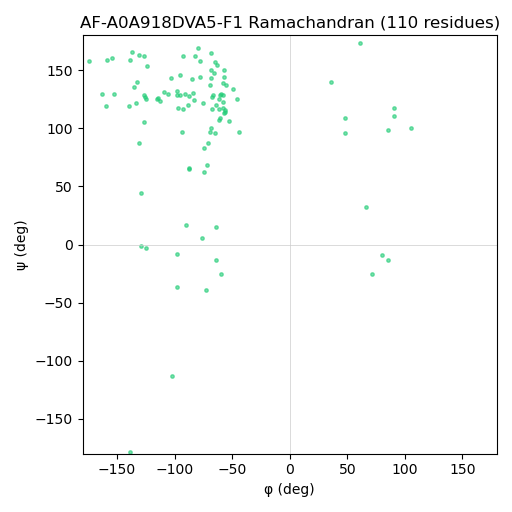91 GLY A CA 1
ATOM 696 C C . GLY A 1 91 ? -6.671 8.843 3.746 1.00 92.50 91 GLY A C 1
ATOM 697 O O . GLY A 1 91 ? -6.465 9.472 4.784 1.00 92.50 91 GLY A O 1
ATOM 698 N N . LYS A 1 92 ? -7.174 9.424 2.648 1.00 91.25 92 LYS A N 1
ATOM 699 C CA . LYS A 1 92 ? -7.544 10.854 2.608 1.00 91.25 92 LYS A CA 1
ATOM 700 C C . LYS A 1 92 ? -8.625 11.212 3.640 1.00 91.25 92 LYS A C 1
ATOM 702 O O . LYS A 1 92 ? -8.667 12.340 4.106 1.00 91.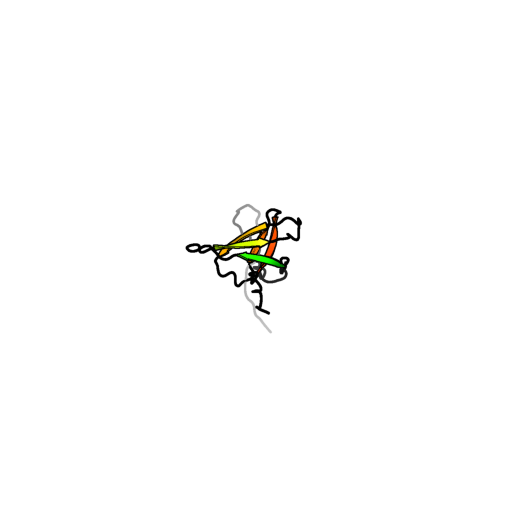25 92 LYS A O 1
ATOM 707 N N . CYS A 1 93 ? -9.447 10.242 4.044 1.00 91.81 93 CYS A N 1
ATOM 708 C CA . CYS A 1 93 ? -10.436 10.353 5.124 1.00 91.81 93 CYS A CA 1
ATOM 709 C C . CYS A 1 93 ? -9.845 10.303 6.552 1.00 91.81 93 CYS A C 1
ATOM 711 O O . CYS A 1 93 ? -10.592 10.197 7.522 1.00 91.81 93 CYS A O 1
ATOM 713 N N . GLY A 1 94 ? -8.516 10.286 6.700 1.00 91.88 94 GLY A N 1
ATOM 714 C CA . GLY A 1 94 ? -7.825 10.209 7.990 1.00 91.88 94 GLY A CA 1
ATOM 715 C C . GLY A 1 94 ? -7.728 8.805 8.603 1.00 91.88 94 GLY A C 1
ATOM 716 O O . GLY A 1 94 ? -6.977 8.625 9.561 1.00 91.88 94 GLY A O 1
ATOM 717 N N . GLN A 1 95 ? -8.417 7.797 8.055 1.00 92.44 95 GLN A N 1
ATOM 718 C CA . GLN A 1 95 ? -8.355 6.424 8.567 1.00 92.44 95 GLN A CA 1
ATOM 719 C C . GLN A 1 95 ? -6.972 5.803 8.358 1.00 92.44 95 GLN A C 1
ATOM 721 O O . GLN A 1 95 ? -6.484 5.762 7.229 1.00 92.44 95 GLN A O 1
ATOM 726 N N . ALA A 1 96 ? -6.371 5.278 9.427 1.00 93.06 96 ALA A N 1
ATOM 727 C CA . ALA A 1 96 ? -5.194 4.420 9.346 1.00 93.06 96 ALA A CA 1
ATOM 728 C C . ALA A 1 96 ? -5.601 2.957 9.092 1.00 93.06 96 ALA A C 1
ATOM 730 O O . ALA A 1 96 ? -6.616 2.489 9.614 1.00 93.06 96 ALA A O 1
ATOM 731 N N . TYR A 1 97 ? -4.813 2.259 8.279 1.00 94.06 97 TYR A N 1
ATOM 732 C CA . TYR A 1 97 ? -4.988 0.852 7.916 1.00 94.06 97 TYR A CA 1
ATOM 733 C C . TYR A 1 97 ? -3.644 0.234 7.513 1.00 94.06 97 TYR A C 1
ATOM 735 O O . TYR A 1 97 ? -2.705 0.944 7.139 1.00 94.06 97 TYR A O 1
ATOM 743 N N . GLU A 1 98 ? -3.560 -1.090 7.549 1.00 94.50 98 GLU A N 1
ATOM 744 C CA . GLU A 1 98 ? -2.435 -1.838 6.987 1.00 94.50 98 GLU A CA 1
ATOM 745 C C . GLU A 1 98 ? -2.789 -2.348 5.597 1.00 94.50 98 GLU A C 1
ATOM 747 O O . GLU A 1 98 ? -3.829 -2.967 5.400 1.00 94.50 98 GLU A O 1
ATOM 752 N N . LEU A 1 99 ? -1.932 -2.078 4.614 1.00 93.69 99 LEU A N 1
ATOM 753 C CA . LEU A 1 99 ? -2.138 -2.550 3.253 1.00 93.69 99 LEU A CA 1
ATOM 754 C C . LEU A 1 99 ? -1.476 -3.902 3.029 1.00 93.69 99 LEU A C 1
ATOM 756 O O . LEU A 1 99 ? -0.275 -4.038 3.264 1.00 93.69 99 LEU A O 1
ATOM 760 N N . VAL A 1 100 ? -2.245 -4.848 2.485 1.00 93.56 100 VAL A N 1
ATOM 761 C CA . VAL A 1 100 ? -1.736 -6.076 1.854 1.00 93.56 100 VAL A CA 1
ATOM 762 C C . VAL A 1 100 ? -1.591 -5.807 0.353 1.00 93.56 100 VAL A C 1
ATOM 764 O O . VAL A 1 100 ? -2.588 -5.871 -0.374 1.00 93.56 100 VAL A O 1
ATOM 767 N N . PRO A 1 101 ? -0.389 -5.460 -0.137 1.00 92.19 101 PRO A N 1
ATOM 768 C CA . PRO A 1 101 ? -0.140 -5.307 -1.564 1.00 92.19 101 PRO A CA 1
ATOM 769 C C . PRO A 1 101 ? -0.256 -6.657 -2.284 1.00 92.19 101 PRO A C 1
ATOM 771 O O . PRO A 1 101 ? 0.396 -7.632 -1.915 1.00 92.19 101 PRO A O 1
ATOM 774 N N . TYR A 1 102 ? -1.050 -6.710 -3.352 1.00 89.69 102 TYR A N 1
ATOM 775 C CA . TYR A 1 102 ? -1.127 -7.868 -4.239 1.00 89.69 102 TYR A CA 1
ATOM 776 C C . TYR A 1 102 ? -1.103 -7.436 -5.707 1.00 89.69 102 TYR A C 1
ATOM 778 O O . TYR A 1 102 ? -1.782 -6.497 -6.124 1.00 89.69 102 TYR A O 1
ATOM 786 N N . VAL A 1 103 ? -0.313 -8.138 -6.519 1.00 82.50 103 VAL A N 1
ATOM 787 C CA . VAL A 1 103 ? -0.252 -7.903 -7.966 1.00 82.50 103 VAL A CA 1
ATOM 788 C C . VAL A 1 103 ? -1.317 -8.764 -8.638 1.00 82.50 103 VAL A C 1
ATOM 790 O O . VAL A 1 103 ? -1.258 -9.994 -8.549 1.00 82.50 103 VAL A O 1
ATOM 793 N N . ARG A 1 104 ? -2.271 -8.152 -9.355 1.00 73.69 104 ARG A N 1
ATOM 794 C CA . ARG A 1 104 ? -3.198 -8.901 -10.224 1.00 73.69 104 ARG A CA 1
ATOM 795 C C . ARG A 1 104 ? -2.407 -9.559 -11.356 1.00 73.69 104 ARG A C 1
ATOM 797 O O . ARG A 1 104 ? -2.145 -8.950 -12.392 1.00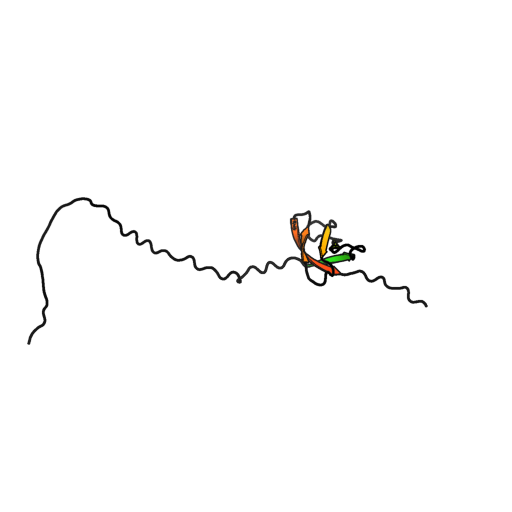 73.69 104 ARG A O 1
ATOM 804 N N . ARG A 1 105 ? -2.047 -10.831 -11.170 1.00 68.19 105 ARG A N 1
ATOM 805 C CA . ARG A 1 105 ? -1.531 -11.683 -12.246 1.00 68.19 105 ARG A CA 1
ATOM 806 C C . ARG A 1 105 ? -2.628 -11.803 -13.305 1.00 68.19 105 ARG A C 1
ATOM 808 O O . ARG A 1 105 ? -3.692 -12.349 -13.018 1.00 68.19 105 ARG A O 1
ATOM 815 N N . LYS A 1 106 ? -2.388 -11.305 -14.524 1.00 62.78 106 LYS A N 1
ATOM 816 C CA . LYS A 1 106 ? -3.267 -11.609 -15.662 1.00 62.78 106 LYS A CA 1
ATOM 817 C C . LYS A 1 106 ? -3.293 -13.133 -15.814 1.00 62.78 106 LYS A C 1
ATOM 819 O O . LYS A 1 106 ? -2.250 -13.728 -16.076 1.00 62.78 106 LYS A O 1
ATOM 824 N N . ARG A 1 107 ? -4.461 -13.770 -15.655 1.00 64.06 107 ARG A N 1
ATOM 825 C CA . ARG A 1 107 ? -4.653 -15.145 -16.141 1.00 64.06 107 ARG A CA 1
ATOM 826 C C . ARG A 1 107 ? -4.426 -15.088 -17.648 1.00 64.06 107 ARG A C 1
ATOM 828 O O . ARG A 1 107 ? -5.239 -14.505 -18.361 1.00 64.06 107 ARG A O 1
ATOM 835 N N . GLY A 1 108 ? -3.310 -15.641 -18.118 1.00 67.94 108 GLY A N 1
ATOM 836 C CA . GLY A 1 108 ? -3.130 -15.874 -19.545 1.00 67.94 108 GLY A CA 1
ATOM 837 C C . GLY A 1 108 ? -4.297 -16.721 -20.042 1.00 67.94 108 GLY A C 1
ATOM 838 O O . GLY A 1 108 ? -4.699 -17.665 -19.354 1.00 67.94 108 GLY A O 1
ATOM 839 N N . ARG A 1 109 ? -4.857 -16.380 -21.209 1.00 64.06 109 ARG A N 1
ATOM 840 C CA . ARG A 1 109 ? -5.734 -17.316 -21.917 1.00 64.06 109 ARG A CA 1
ATOM 841 C C . ARG A 1 109 ? -4.904 -18.578 -22.135 1.00 64.06 109 ARG A C 1
ATOM 843 O O . ARG A 1 109 ? -3.907 -18.523 -22.850 1.00 64.06 109 ARG A O 1
ATOM 850 N N . ARG A 1 110 ? -5.278 -19.686 -21.490 1.00 58.31 110 ARG A N 1
ATOM 851 C CA . ARG A 1 110 ? -4.820 -20.994 -21.955 1.00 58.31 110 ARG A CA 1
ATOM 852 C C . ARG A 1 110 ? -5.372 -21.129 -23.369 1.00 58.31 110 ARG A C 1
ATOM 854 O O . ARG A 1 110 ? -6.570 -20.915 -23.554 1.00 58.31 110 ARG A O 1
ATOM 861 N N . ALA A 1 111 ? -4.502 -21.391 -24.339 1.00 53.53 111 ALA A N 1
ATOM 862 C CA . ALA A 1 111 ? -4.965 -21.908 -25.614 1.00 53.53 111 ALA A CA 1
ATOM 863 C C . ALA A 1 111 ? -5.710 -23.216 -25.311 1.00 53.53 111 ALA A C 1
ATOM 865 O O . ALA A 1 111 ? -5.214 -24.028 -24.522 1.00 53.53 111 ALA A O 1
ATOM 866 N N . ALA A 1 112 ? -6.926 -23.317 -25.836 1.00 49.34 112 ALA A N 1
ATOM 867 C CA . ALA A 1 112 ? -7.717 -24.538 -25.858 1.00 49.34 112 ALA A CA 1
ATOM 868 C C . ALA A 1 112 ? -7.477 -25.226 -27.205 1.00 49.34 112 ALA A C 1
ATOM 870 O O . ALA A 1 112 ? -7.277 -24.468 -28.184 1.00 49.34 112 ALA A O 1
#

Sequence (112 aa):
MSPPNEKSGSRATGNRPNTQQGVNDTLKVQPTPDARHANRQTSLPIVPALAFPPAPGLKQGLLLVESCPRCGWWHRHTSGWPTNKLLSKRGKCGQAYELVPYVRRKRGRRAA

Solvent-accessible surface area (backbone atoms only — not comparable to full-atom values): 7762 Å² total; per-residue (Å²): 140,82,83,86,88,79,89,84,88,86,86,83,90,83,83,86,80,91,78,92,78,87,83,84,80,69,81,76,75,71,81,73,79,70,71,94,80,71,93,74,86,75,76,56,56,77,41,70,20,48,40,41,78,43,60,93,95,52,64,47,17,44,31,37,28,72,61,36,98,87,75,57,52,64,40,83,49,74,44,64,59,81,60,88,54,79,42,82,46,66,45,97,86,68,49,63,30,27,29,45,53,40,68,84,73,78,79,70,81,74,87,128

Secondary structure (DSSP, 8-state):
-----------------------------------TTSS----PPEEEEEEEPPPTT--EEEEEESS-TTT---EEEEEESS--S-EEEE-TTS-EEEEEEE----------

Foldseek 3Di:
DDDDDDDDDDDDDDDDDDDDDDDPPPPPPDPDPPDPPPDPPPAFAEAEWAWADDDPPDQKIKTKGCQDPPPGHIFIDIDGPPPPDWDWDAGPVRGIHTYDYDYPDPPPPDDD

Radius of gyration: 36.05 Å; Cα contacts (8 Å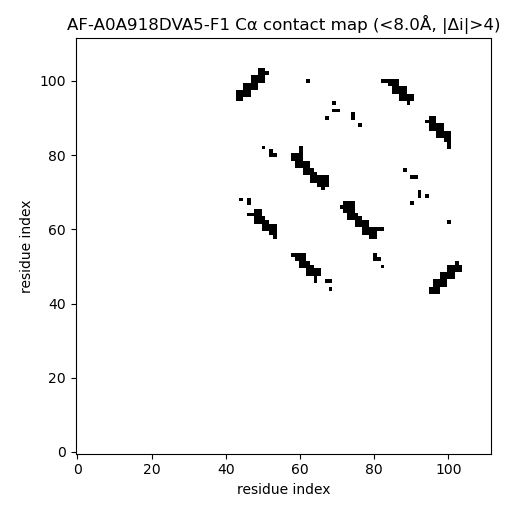, |Δi|>4): 132; chains: 1; bounding box: 43×59×116 Å